Protein AF-W2TMF8-F1 (afdb_monomer_lite)

Sequence (78 aa):
MAVDAVDNGNGVGHPMCRGRPPPGGALWCSLCAVAVNNAKEAWKTHLTENCYNNPRRSGPEMELDPKPDETNPEKSVR

Radius of gyration: 19.31 Å; chains: 1; bounding box: 52×33×53 Å

Secondary structure (DSSP, 8-state):
----HHHHHTT---TTTTT-PPGGGEEE-TTT--EEESSHHHHHHIIIII-TT-TTTTSPP-----------------

pLDDT: mean 71.06, std 16.8, range [43.66, 93.81]

Organism: Necator americanus (NCBI:txid51031)

Foldseek 3Di:
DDDDVVCVVQQVLAPVCVPPHAPDCFHADNQARDTFHPDPVRVVCCQQPNRPRNPCNVPPDPPDPPDPPPDDDDDDDD

Structure (mmCIF, N/CA/C/O backbone):
data_AF-W2TMF8-F1
#
_entry.id   AF-W2TMF8-F1
#
loop_
_atom_site.group_PDB
_atom_site.id
_atom_site.type_symbol
_atom_site.label_atom_id
_atom_site.label_alt_id
_atom_site.label_comp_id
_atom_site.label_asym_id
_atom_site.label_entity_id
_atom_site.label_seq_id
_atom_site.pdbx_PDB_ins_code
_atom_site.Cartn_x
_atom_site.Cartn_y
_atom_site.Cartn_z
_atom_site.occupancy
_atom_site.B_iso_or_equiv
_atom_site.auth_seq_id
_atom_site.auth_comp_id
_atom_site.auth_asym_id
_atom_site.auth_atom_id
_atom_site.pdbx_PDB_model_num
ATOM 1 N N . MET A 1 1 ? -2.869 -1.743 -24.887 1.00 46.88 1 MET A N 1
ATOM 2 C CA . MET A 1 1 ? -2.591 -2.915 -24.029 1.00 46.88 1 MET A CA 1
ATOM 3 C C . MET A 1 1 ? -3.887 -3.261 -23.317 1.00 46.88 1 MET A C 1
ATOM 5 O O . MET A 1 1 ? -4.357 -2.427 -22.555 1.00 46.88 1 MET A O 1
ATOM 9 N N . ALA A 1 2 ? -4.518 -4.384 -23.663 1.00 43.66 2 ALA A N 1
ATOM 10 C CA . ALA A 1 2 ? -5.820 -4.773 -23.118 1.00 43.66 2 ALA A CA 1
ATOM 11 C C . ALA A 1 2 ? -5.666 -5.295 -21.680 1.00 43.66 2 ALA A C 1
ATOM 13 O O . ALA A 1 2 ? -4.648 -5.901 -21.355 1.00 43.66 2 ALA A O 1
ATOM 14 N N . VAL A 1 3 ? -6.635 -4.994 -20.818 1.00 48.97 3 VAL A N 1
ATOM 15 C CA . VAL A 1 3 ? -6.748 -5.576 -19.477 1.00 48.97 3 VAL A CA 1
ATOM 16 C C . VAL A 1 3 ? -7.451 -6.924 -19.619 1.00 48.97 3 VAL A C 1
ATOM 18 O O . VAL A 1 3 ? -8.604 -6.975 -20.038 1.00 48.97 3 VAL A O 1
ATOM 21 N N . ASP A 1 4 ? -6.753 -8.024 -19.351 1.00 52.72 4 ASP A N 1
ATOM 22 C CA . ASP A 1 4 ? -7.376 -9.346 -19.359 1.00 52.72 4 ASP A CA 1
ATOM 23 C C . ASP A 1 4 ? -8.368 -9.454 -18.191 1.00 52.72 4 ASP A C 1
ATOM 25 O O . ASP A 1 4 ? -8.092 -9.015 -17.075 1.00 52.72 4 ASP A O 1
ATOM 29 N N . ALA A 1 5 ? -9.540 -10.048 -18.429 1.00 51.34 5 ALA A N 1
ATOM 30 C CA . ALA A 1 5 ? -10.616 -10.141 -17.433 1.00 51.34 5 ALA A CA 1
ATOM 31 C C . ALA A 1 5 ? -10.187 -10.850 -16.128 1.00 51.34 5 ALA A C 1
ATOM 33 O O . ALA A 1 5 ? -10.740 -10.582 -15.062 1.00 51.34 5 ALA A O 1
ATOM 34 N N . VAL A 1 6 ? -9.164 -11.710 -16.202 1.00 51.19 6 VAL A N 1
ATOM 35 C CA . VAL A 1 6 ? -8.544 -12.379 -15.047 1.00 51.19 6 VAL A CA 1
ATOM 36 C C . VAL A 1 6 ? -7.759 -11.410 -14.150 1.00 51.19 6 VAL A C 1
ATOM 38 O O . VAL A 1 6 ? -7.773 -11.542 -12.930 1.00 51.19 6 VAL A O 1
ATOM 41 N N . ASP A 1 7 ? -7.130 -10.395 -14.741 1.00 50.59 7 ASP A N 1
ATOM 42 C CA . ASP A 1 7 ? -6.349 -9.360 -14.052 1.00 50.59 7 ASP A CA 1
ATOM 43 C C . ASP A 1 7 ? -7.293 -8.436 -13.254 1.00 50.59 7 ASP A C 1
ATOM 45 O O . ASP A 1 7 ? -7.007 -8.054 -12.117 1.00 50.59 7 ASP A O 1
ATOM 49 N N . ASN A 1 8 ? -8.486 -8.177 -13.811 1.00 51.09 8 ASN A N 1
ATOM 50 C CA . ASN A 1 8 ? -9.545 -7.385 -13.181 1.00 51.09 8 ASN A CA 1
ATOM 51 C C . ASN A 1 8 ? -10.248 -8.130 -12.028 1.00 51.09 8 ASN A C 1
ATOM 53 O O . ASN A 1 8 ? -10.572 -7.519 -11.012 1.00 51.09 8 ASN A O 1
ATOM 57 N N . GLY A 1 9 ? -10.451 -9.449 -12.153 1.00 49.81 9 GLY A N 1
ATOM 58 C CA . GLY A 1 9 ? -11.075 -10.277 -11.108 1.00 49.81 9 GLY A CA 1
ATOM 59 C C . GLY A 1 9 ? -10.209 -10.466 -9.857 1.00 49.81 9 GLY A C 1
ATOM 60 O O . GLY A 1 9 ? -10.739 -10.612 -8.759 1.00 49.81 9 GLY A O 1
ATOM 61 N N . ASN A 1 10 ? -8.882 -10.395 -10.008 1.00 52.12 10 ASN A N 1
ATOM 62 C CA . ASN A 1 10 ? -7.919 -10.554 -8.914 1.00 52.12 10 ASN A CA 1
ATOM 63 C C . ASN A 1 10 ? -7.378 -9.219 -8.358 1.00 52.12 10 ASN A C 1
ATOM 65 O O . ASN A 1 10 ? -6.456 -9.231 -7.541 1.00 52.12 10 ASN A O 1
ATOM 69 N N . GLY A 1 11 ? -7.918 -8.070 -8.788 1.00 52.62 11 GLY A N 1
ATOM 70 C CA . GLY A 1 11 ? -7.478 -6.749 -8.320 1.00 52.62 11 GLY A CA 1
ATOM 71 C C . GLY A 1 11 ? -6.053 -6.373 -8.748 1.00 52.62 11 GLY A C 1
ATOM 72 O O . GLY A 1 11 ? -5.408 -5.544 -8.106 1.00 52.62 11 GLY A O 1
ATOM 73 N N . VAL A 1 12 ? -5.537 -6.972 -9.824 1.00 57.81 12 VAL A N 1
ATOM 74 C CA . VAL A 1 12 ? -4.143 -6.822 -10.265 1.00 57.81 12 VAL A CA 1
ATOM 75 C C . VAL A 1 12 ? -4.011 -5.617 -11.202 1.00 57.81 12 VAL A C 1
ATOM 77 O O . VAL A 1 12 ? -3.491 -5.706 -12.298 1.00 57.81 12 VAL A O 1
ATOM 80 N N . GLY A 1 13 ? -4.448 -4.433 -10.771 1.00 56.78 13 GLY A N 1
ATOM 81 C CA . GLY A 1 13 ? -4.390 -3.215 -11.596 1.00 56.78 13 GLY A CA 1
ATOM 82 C C . GLY A 1 13 ? -2.979 -2.665 -11.877 1.00 56.78 13 GLY A C 1
ATOM 83 O O . GLY A 1 13 ? -2.860 -1.563 -12.411 1.00 56.78 13 GLY A O 1
ATOM 84 N N . HIS A 1 14 ? -1.905 -3.367 -11.491 1.00 59.88 14 HIS A N 1
ATOM 85 C CA . HIS A 1 14 ? -0.537 -2.846 -11.539 1.00 59.88 14 HIS A CA 1
ATOM 86 C C . HIS A 1 14 ? 0.305 -3.478 -12.674 1.00 59.88 14 HIS A C 1
ATOM 88 O O . HIS A 1 14 ? 0.493 -4.697 -12.683 1.00 59.88 14 HIS A O 1
ATOM 94 N N . PRO A 1 15 ? 0.900 -2.684 -13.595 1.00 60.12 15 PRO A N 1
ATOM 95 C CA . PRO A 1 15 ? 1.569 -3.184 -14.806 1.00 60.12 15 PRO A CA 1
ATOM 96 C C . PRO A 1 15 ? 2.716 -4.174 -14.561 1.00 60.12 15 PRO A C 1
ATOM 98 O O . PRO A 1 15 ? 2.912 -5.081 -15.365 1.00 60.12 15 PRO A O 1
ATOM 101 N N . MET A 1 16 ? 3.463 -4.014 -13.460 1.00 60.97 16 MET A N 1
ATOM 102 C CA . MET A 1 16 ? 4.579 -4.902 -13.084 1.00 60.97 16 MET A CA 1
ATOM 103 C C . MET A 1 16 ? 4.135 -6.163 -12.328 1.00 60.97 16 MET A C 1
ATOM 105 O O . MET A 1 16 ? 4.927 -7.085 -12.157 1.00 60.97 16 MET A O 1
ATOM 109 N N . CYS A 1 17 ? 2.883 -6.210 -11.869 1.00 64.69 17 CYS A N 1
ATOM 110 C CA . CYS A 1 17 ? 2.330 -7.330 -11.105 1.00 64.69 17 CYS A CA 1
ATOM 111 C C . CYS A 1 17 ? 1.425 -8.231 -11.959 1.00 64.69 17 CYS A C 1
ATOM 113 O O . CYS A 1 17 ? 0.915 -9.228 -11.450 1.00 64.69 17 CYS A O 1
ATOM 115 N N . ARG A 1 18 ? 1.251 -7.903 -13.248 1.00 63.47 18 ARG A N 1
ATOM 116 C CA . ARG A 1 18 ? 0.453 -8.671 -14.212 1.00 63.47 18 ARG A CA 1
ATOM 117 C C . ARG A 1 18 ? 0.817 -10.153 -14.168 1.00 63.47 18 ARG A C 1
ATOM 119 O O . ARG A 1 18 ? 1.968 -10.532 -14.384 1.00 63.47 18 ARG A O 1
ATOM 126 N N . GLY A 1 19 ? -0.174 -10.985 -13.856 1.00 66.38 19 GLY A N 1
ATOM 127 C CA . GLY A 1 19 ? -0.036 -12.442 -13.789 1.00 66.38 19 GLY A CA 1
ATOM 128 C C . GLY A 1 19 ? 0.660 -13.010 -12.542 1.00 66.38 19 GLY A C 1
ATOM 129 O O . GLY A 1 19 ? 0.746 -14.233 -12.430 1.00 66.38 19 GLY A O 1
ATOM 130 N N . ARG A 1 20 ? 1.132 -12.188 -11.586 1.00 72.12 20 ARG A N 1
ATOM 131 C CA . ARG A 1 20 ? 1.654 -12.686 -10.298 1.00 72.12 20 ARG A CA 1
ATOM 132 C C . ARG A 1 20 ? 0.665 -12.440 -9.156 1.00 72.12 20 ARG A C 1
ATOM 134 O O . ARG A 1 20 ? 0.430 -11.283 -8.793 1.00 72.12 20 ARG A O 1
ATOM 141 N N . PRO A 1 21 ? 0.129 -13.508 -8.534 1.00 72.88 21 PRO A N 1
ATOM 142 C CA . PRO A 1 21 ? -0.706 -13.340 -7.362 1.00 72.88 21 PRO A CA 1
ATOM 143 C C . PRO A 1 21 ? 0.135 -12.781 -6.202 1.00 72.88 21 PRO A C 1
ATOM 145 O O . PRO A 1 21 ? 1.298 -13.169 -6.038 1.00 72.88 21 PRO A O 1
ATOM 148 N N . PRO A 1 22 ? -0.427 -11.871 -5.395 1.00 77.38 22 PRO A N 1
ATOM 149 C CA . PRO A 1 22 ? 0.203 -11.447 -4.153 1.00 77.38 22 PRO A CA 1
ATOM 150 C C . PRO A 1 22 ? 0.358 -12.645 -3.189 1.00 77.38 22 PRO A C 1
ATOM 152 O O . PRO A 1 22 ? -0.471 -13.560 -3.190 1.00 77.38 22 PRO A O 1
ATOM 155 N N . PRO A 1 23 ? 1.419 -12.677 -2.366 1.00 82.62 23 PRO A N 1
ATOM 156 C CA . PRO A 1 23 ? 1.665 -13.777 -1.439 1.00 82.62 23 PRO A CA 1
ATOM 157 C C . PRO A 1 23 ? 0.594 -13.847 -0.340 1.00 82.62 23 PRO A C 1
ATOM 159 O O . PRO A 1 23 ? 0.182 -12.825 0.200 1.00 82.62 23 PRO A O 1
ATOM 162 N N . GLY A 1 24 ? 0.178 -15.061 0.035 1.00 83.19 24 GLY A N 1
ATOM 163 C CA . GLY A 1 24 ? -0.510 -15.327 1.308 1.00 83.19 24 GLY A CA 1
ATOM 164 C C . GLY A 1 24 ? -1.796 -14.533 1.574 1.00 83.19 24 GLY A C 1
ATOM 165 O O . GLY A 1 24 ? -2.034 -14.154 2.716 1.00 83.19 24 GLY A O 1
ATOM 166 N N . GLY A 1 25 ? -2.608 -14.245 0.550 1.00 80.25 25 GLY A N 1
ATOM 167 C CA . GLY A 1 25 ? -3.857 -13.483 0.715 1.00 80.25 25 GLY A CA 1
ATOM 168 C C . GLY A 1 25 ? -3.663 -11.973 0.906 1.00 80.25 25 GLY A C 1
ATOM 169 O O . GLY A 1 25 ? -4.606 -11.269 1.268 1.00 80.25 25 GLY A O 1
ATOM 170 N N . ALA A 1 26 ? -2.452 -11.465 0.667 1.00 88.69 26 ALA A N 1
ATOM 171 C CA . ALA A 1 26 ? -2.196 -10.039 0.525 1.00 88.69 26 ALA A CA 1
ATOM 172 C C . ALA A 1 26 ? -2.845 -9.477 -0.753 1.00 88.69 26 ALA A C 1
ATOM 174 O O . ALA A 1 26 ? -3.322 -10.216 -1.609 1.00 88.69 26 ALA A O 1
ATOM 175 N N . LEU A 1 27 ? -2.825 -8.157 -0.899 1.00 87.06 27 LEU A N 1
ATOM 176 C CA . LEU A 1 27 ? -3.217 -7.420 -2.094 1.00 87.06 27 LEU A CA 1
ATOM 177 C C . LEU A 1 27 ? -2.075 -6.500 -2.525 1.00 87.06 27 LEU A C 1
ATOM 179 O O . LEU A 1 27 ? -1.287 -6.039 -1.700 1.00 87.06 27 LEU A O 1
ATOM 183 N N . TRP A 1 28 ? -1.977 -6.218 -3.820 1.00 86.88 28 TRP A N 1
ATOM 184 C CA . TRP A 1 28 ? -0.991 -5.267 -4.324 1.00 86.88 28 TRP A CA 1
ATOM 185 C C . TRP A 1 28 ? -1.424 -3.832 -4.026 1.00 86.88 28 TRP A C 1
ATOM 187 O O . TRP A 1 28 ? -2.533 -3.425 -4.374 1.00 86.88 28 TRP A O 1
ATOM 197 N N . CYS A 1 29 ? -0.534 -3.032 -3.439 1.00 88.38 29 CYS A N 1
ATOM 198 C CA . CYS A 1 29 ? -0.724 -1.589 -3.399 1.00 88.38 29 CYS A CA 1
ATOM 199 C C . CYS A 1 29 ? -0.655 -1.016 -4.821 1.00 88.38 29 CYS A C 1
ATOM 201 O O . CYS A 1 29 ? 0.375 -1.116 -5.487 1.00 88.38 29 CYS A O 1
ATOM 203 N N . SER A 1 30 ? -1.732 -0.369 -5.271 1.00 85.25 30 SER A N 1
ATOM 204 C CA . SER A 1 30 ? -1.823 0.254 -6.600 1.00 85.25 30 SER A CA 1
ATOM 205 C C . SER A 1 30 ? -0.877 1.442 -6.788 1.00 85.25 30 SER A C 1
ATOM 207 O O . SER A 1 30 ? -0.589 1.816 -7.921 1.00 85.25 30 SER A O 1
ATOM 209 N N . LEU A 1 31 ? -0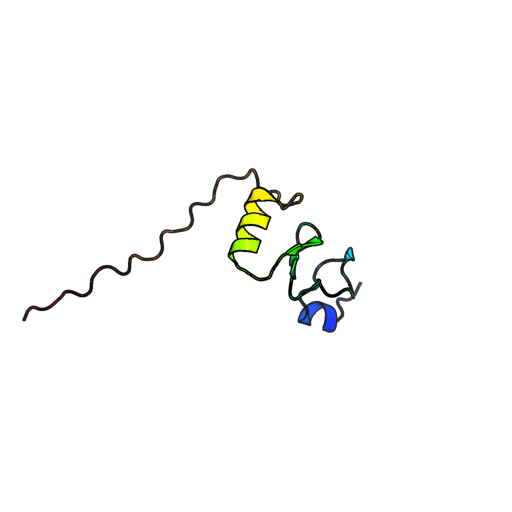.381 2.021 -5.692 1.00 87.25 31 LEU A N 1
ATOM 210 C CA . LEU A 1 31 ? 0.553 3.141 -5.725 1.00 87.25 31 LEU A CA 1
ATOM 211 C C . LEU A 1 31 ? 1.999 2.658 -5.861 1.00 87.25 31 LEU A C 1
ATOM 213 O O . LEU A 1 31 ? 2.757 3.229 -6.634 1.00 87.25 31 LEU A O 1
ATOM 217 N N . CYS A 1 32 ? 2.401 1.631 -5.107 1.00 88.25 32 CYS A N 1
ATOM 218 C CA . CYS A 1 32 ? 3.817 1.285 -4.938 1.00 88.25 32 CYS A CA 1
ATOM 219 C C . CYS A 1 32 ? 4.167 -0.194 -5.181 1.00 88.25 32 CYS A C 1
ATOM 221 O O . CYS A 1 32 ? 5.302 -0.600 -4.939 1.00 88.25 32 CYS A O 1
ATOM 223 N N . ALA A 1 33 ? 3.220 -1.013 -5.645 1.00 85.62 33 ALA A N 1
ATOM 224 C CA . ALA A 1 33 ? 3.436 -2.419 -6.004 1.00 85.62 33 ALA A CA 1
ATOM 225 C C . ALA A 1 33 ? 3.954 -3.330 -4.875 1.00 85.62 33 ALA A C 1
ATOM 227 O O . ALA A 1 33 ? 4.425 -4.432 -5.137 1.00 85.62 33 ALA A O 1
ATOM 228 N N . VAL A 1 34 ? 3.877 -2.889 -3.618 1.00 88.50 34 VAL A N 1
ATOM 229 C CA . VAL A 1 34 ? 4.188 -3.712 -2.443 1.00 88.50 34 VAL A CA 1
ATOM 230 C C . VAL A 1 34 ? 2.964 -4.550 -2.086 1.00 88.50 34 VAL A C 1
ATOM 232 O O . VAL A 1 34 ? 1.836 -4.060 -2.151 1.00 88.50 34 VAL A O 1
ATOM 235 N N . ALA A 1 35 ? 3.173 -5.815 -1.720 1.00 90.56 35 ALA A N 1
ATOM 236 C CA 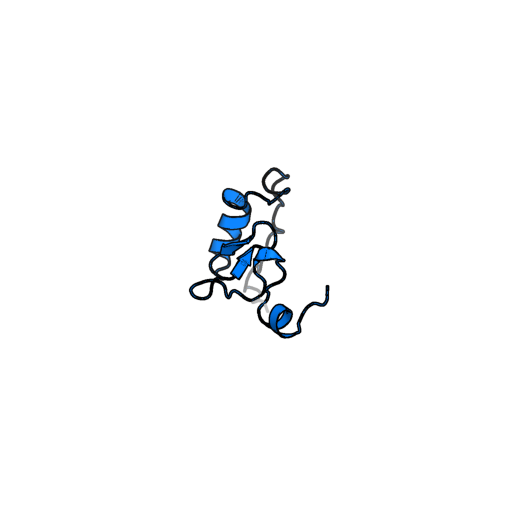. ALA A 1 35 ? 2.109 -6.674 -1.216 1.00 90.56 35 ALA A CA 1
ATOM 237 C C . ALA A 1 35 ? 1.757 -6.277 0.225 1.00 90.56 35 ALA A C 1
ATOM 239 O O . ALA A 1 35 ? 2.631 -6.224 1.089 1.00 90.56 35 ALA A O 1
ATOM 240 N N . VAL A 1 36 ? 0.478 -6.018 0.482 1.00 91.19 36 VAL A N 1
ATOM 241 C CA . VAL A 1 36 ? -0.050 -5.578 1.778 1.00 91.19 36 VAL A CA 1
ATOM 242 C C . VAL A 1 36 ? -1.109 -6.567 2.238 1.00 91.19 36 VAL A C 1
ATOM 244 O O . VAL A 1 36 ? -1.963 -6.976 1.457 1.00 91.19 36 VAL A O 1
ATOM 247 N N . ASN A 1 37 ? -1.070 -6.967 3.506 1.00 92.69 37 ASN A N 1
ATOM 248 C CA . ASN A 1 37 ? -2.121 -7.801 4.085 1.00 92.69 37 ASN A CA 1
ATOM 249 C C . ASN A 1 37 ? -3.506 -7.145 3.879 1.00 92.69 37 ASN A C 1
ATOM 251 O O . ASN A 1 37 ? -3.642 -5.934 4.038 1.00 92.69 37 ASN A O 1
ATOM 255 N N . ASN A 1 38 ? -4.537 -7.931 3.548 1.00 88.75 38 ASN A N 1
ATOM 256 C CA . ASN A 1 38 ? -5.888 -7.423 3.272 1.00 88.75 38 ASN A CA 1
ATOM 257 C C . ASN A 1 38 ? -6.651 -6.898 4.518 1.00 88.75 38 ASN A C 1
ATOM 259 O O . ASN A 1 38 ? -7.829 -6.557 4.447 1.00 88.75 38 ASN A O 1
ATOM 263 N N . ALA A 1 39 ? -6.007 -6.823 5.682 1.00 91.62 39 ALA A N 1
ATOM 264 C CA . ALA A 1 39 ? -6.562 -6.193 6.870 1.00 91.62 39 ALA A CA 1
ATOM 265 C C . ALA A 1 39 ? -6.574 -4.659 6.749 1.00 91.62 39 ALA A C 1
ATOM 267 O O . ALA A 1 39 ? -5.595 -4.034 6.336 1.00 91.62 39 ALA A O 1
ATOM 268 N N . LYS A 1 40 ? -7.667 -4.029 7.199 1.00 88.62 40 LYS A N 1
ATOM 269 C CA . LYS A 1 40 ? -7.828 -2.563 7.193 1.00 88.62 40 LYS A CA 1
ATOM 270 C C . LYS A 1 40 ? -6.694 -1.840 7.926 1.00 88.62 40 LYS A C 1
ATOM 272 O O . LYS A 1 40 ? -6.226 -0.805 7.461 1.00 88.62 40 LYS A O 1
ATOM 277 N N . GLU A 1 41 ? -6.248 -2.382 9.055 1.00 91.06 41 GLU A N 1
ATOM 278 C CA . GLU A 1 41 ? -5.154 -1.804 9.843 1.00 91.06 41 GLU A CA 1
ATOM 279 C C . GLU A 1 41 ? -3.820 -1.861 9.095 1.00 91.06 41 GLU A C 1
ATOM 281 O O . G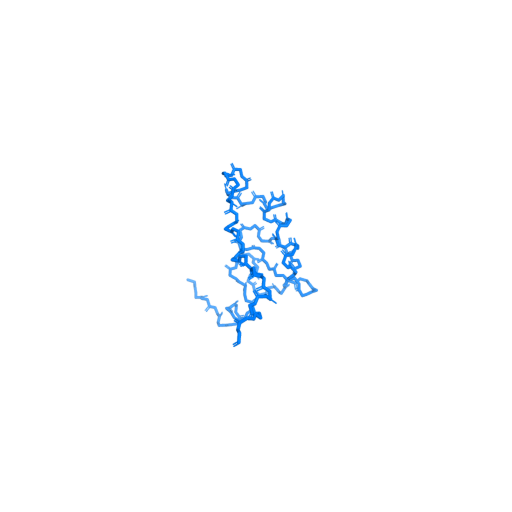LU A 1 41 ? -3.110 -0.861 9.045 1.00 91.06 41 GLU A O 1
ATOM 286 N N . ALA A 1 42 ? -3.528 -2.975 8.414 1.00 92.56 42 ALA A N 1
ATOM 287 C CA . ALA A 1 42 ? -2.328 -3.107 7.591 1.00 92.56 42 ALA A CA 1
ATOM 288 C C . ALA A 1 42 ? -2.312 -2.089 6.441 1.00 92.56 42 ALA A C 1
ATOM 290 O O . ALA A 1 42 ? -1.279 -1.477 6.169 1.00 92.56 42 ALA A O 1
ATOM 291 N N . TRP A 1 43 ? -3.464 -1.852 5.807 1.00 92.31 43 TRP A N 1
ATOM 292 C CA . TRP A 1 43 ? -3.609 -0.811 4.790 1.00 92.31 43 TRP A CA 1
ATOM 293 C C . TRP A 1 43 ? -3.454 0.600 5.347 1.00 92.31 43 TRP A C 1
ATOM 295 O O . TRP A 1 43 ? -2.808 1.425 4.701 1.00 92.31 43 TRP A O 1
ATOM 305 N N . LYS A 1 44 ? -3.995 0.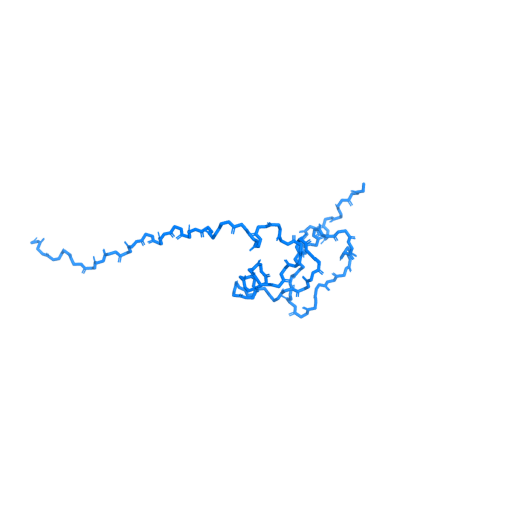880 6.540 1.00 90.06 44 LYS A N 1
ATOM 306 C CA . LYS A 1 44 ? -3.812 2.174 7.208 1.00 90.06 44 LYS A CA 1
ATOM 307 C C . LYS A 1 44 ? -2.324 2.444 7.425 1.00 90.06 44 LYS A C 1
ATOM 309 O O . LYS A 1 44 ? -1.812 3.407 6.867 1.00 90.06 44 LYS A O 1
ATOM 314 N N . THR A 1 45 ? -1.631 1.550 8.131 1.00 92.31 45 THR A N 1
ATOM 315 C CA . THR A 1 45 ? -0.190 1.665 8.398 1.00 92.31 45 THR A CA 1
ATOM 316 C C . THR A 1 45 ? 0.623 1.734 7.106 1.00 92.31 45 THR A C 1
ATOM 318 O O . THR A 1 45 ? 1.556 2.527 6.988 1.00 92.31 45 THR A O 1
ATOM 321 N N . HIS A 1 46 ? 0.267 0.942 6.089 1.00 93.81 46 HIS A N 1
ATOM 322 C CA . HIS A 1 46 ? 0.934 1.023 4.797 1.00 93.81 46 HIS A CA 1
ATOM 323 C C . HIS A 1 46 ? 0.797 2.415 4.171 1.00 93.81 46 HIS A C 1
ATOM 325 O O . HIS A 1 46 ? 1.803 3.003 3.786 1.00 93.81 46 HIS A O 1
ATOM 331 N N . LEU A 1 47 ? -0.416 2.959 4.076 1.00 90.19 47 LEU A N 1
ATOM 332 C CA . LEU A 1 47 ? -0.661 4.234 3.401 1.00 90.19 47 LEU A CA 1
ATOM 333 C C . LEU A 1 47 ? -0.100 5.436 4.174 1.00 90.19 47 LEU A C 1
ATOM 335 O O . LEU A 1 47 ? 0.344 6.387 3.530 1.00 90.19 47 LEU A O 1
ATOM 339 N N . THR A 1 48 ? -0.077 5.399 5.507 1.00 89.00 48 THR A N 1
ATOM 340 C CA . THR A 1 48 ? 0.412 6.515 6.334 1.00 89.00 48 THR A CA 1
ATOM 341 C C . THR A 1 48 ? 1.923 6.495 6.548 1.00 89.00 48 THR A C 1
ATOM 343 O O . THR A 1 48 ? 2.543 7.552 6.575 1.00 89.00 48 THR A O 1
ATOM 346 N N . GLU A 1 49 ? 2.547 5.320 6.651 1.00 89.56 49 GLU A N 1
ATOM 347 C CA . GLU A 1 49 ? 3.958 5.217 7.056 1.00 89.56 49 GLU A CA 1
ATOM 348 C C . GLU A 1 49 ? 4.840 4.644 5.938 1.00 89.56 49 GLU A C 1
ATOM 350 O O . GLU A 1 49 ?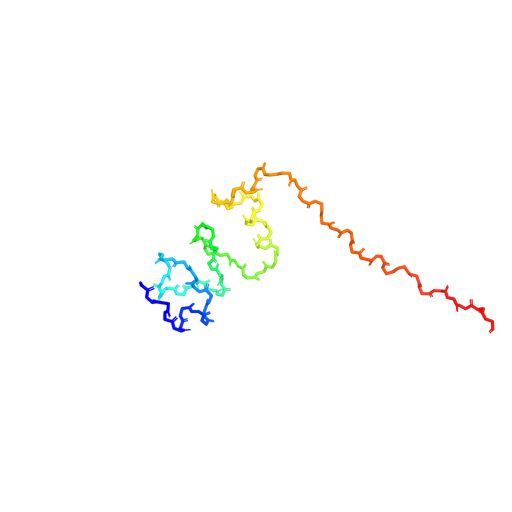 5.883 5.211 5.600 1.00 89.56 49 GLU A O 1
ATOM 355 N N . ASN A 1 50 ? 4.401 3.563 5.286 1.00 90.94 50 ASN A N 1
ATOM 356 C CA . ASN A 1 50 ? 5.290 2.717 4.477 1.00 90.94 50 ASN A CA 1
ATOM 357 C C . ASN A 1 50 ? 5.192 2.922 2.954 1.00 90.94 50 ASN A C 1
ATOM 359 O O . ASN A 1 50 ? 6.087 2.509 2.215 1.00 90.94 50 ASN A O 1
ATOM 363 N N . CYS A 1 51 ? 4.122 3.535 2.450 1.00 91.75 51 CYS A N 1
ATOM 364 C CA . CYS A 1 51 ? 3.885 3.667 1.016 1.00 91.75 51 CYS A CA 1
ATOM 365 C C . CYS A 1 51 ? 4.773 4.764 0.417 1.00 91.75 51 CYS A C 1
ATOM 367 O O . CYS A 1 51 ? 4.439 5.949 0.453 1.00 91.75 51 CYS A O 1
ATOM 369 N N . TYR A 1 52 ? 5.892 4.361 -0.188 1.00 89.19 52 TYR A N 1
ATOM 370 C CA . TYR A 1 52 ? 6.876 5.279 -0.772 1.00 89.19 52 TYR A CA 1
ATOM 371 C C . TYR A 1 52 ? 6.364 6.059 -1.993 1.00 89.19 52 TYR A C 1
ATOM 373 O O . TYR A 1 52 ? 6.955 7.071 -2.351 1.00 89.19 52 TYR A O 1
ATOM 381 N N . ASN A 1 53 ? 5.267 5.614 -2.615 1.00 89.88 53 ASN A N 1
ATOM 382 C CA . ASN A 1 53 ? 4.623 6.310 -3.731 1.00 89.88 53 ASN A CA 1
ATOM 383 C C . ASN A 1 53 ? 3.245 6.883 -3.354 1.00 89.88 53 ASN A C 1
ATOM 385 O O . ASN A 1 53 ? 2.389 7.054 -4.218 1.00 89.88 53 ASN A O 1
ATOM 389 N N . ASN A 1 54 ? 2.988 7.135 -2.061 1.00 90.94 54 ASN A N 1
ATOM 390 C CA . ASN A 1 54 ? 1.794 7.868 -1.638 1.00 90.94 54 ASN A CA 1
ATOM 391 C C . ASN A 1 54 ? 2.085 9.383 -1.611 1.00 90.94 54 ASN A C 1
ATOM 393 O O . ASN A 1 54 ? 2.669 9.864 -0.638 1.00 90.94 54 ASN A O 1
ATOM 397 N N . PRO A 1 55 ? 1.642 10.168 -2.614 1.00 84.19 55 PRO A N 1
ATOM 398 C CA . PRO A 1 55 ? 1.883 11.613 -2.649 1.00 84.19 55 PRO A CA 1
ATOM 399 C C . PRO A 1 55 ? 1.134 12.367 -1.542 1.00 84.19 55 PRO A C 1
ATOM 401 O O . PRO A 1 55 ? 1.493 13.494 -1.216 1.00 84.19 55 PRO A O 1
ATOM 404 N N . ARG A 1 56 ? 0.104 11.753 -0.941 1.00 84.00 56 ARG A N 1
ATOM 405 C CA . ARG A 1 56 ? -0.649 12.327 0.180 1.00 84.00 56 ARG A CA 1
ATOM 406 C C . ARG A 1 56 ? -0.068 11.967 1.544 1.00 84.00 56 ARG A C 1
ATOM 408 O O . ARG A 1 56 ? -0.622 12.403 2.542 1.00 84.00 56 ARG A O 1
ATOM 415 N N . ARG A 1 57 ? 1.039 11.215 1.612 1.00 77.06 57 ARG A N 1
ATOM 416 C CA . ARG A 1 57 ? 1.679 10.873 2.894 1.00 77.06 57 ARG A CA 1
ATOM 417 C C . ARG A 1 57 ? 2.140 12.116 3.663 1.00 77.06 57 ARG A C 1
ATOM 419 O O . ARG A 1 57 ? 2.101 12.124 4.882 1.00 77.06 57 ARG A O 1
ATOM 426 N N . SER A 1 58 ? 2.543 13.158 2.940 1.00 68.44 58 SER A N 1
ATOM 427 C CA . SER A 1 58 ? 2.909 14.466 3.502 1.00 68.44 58 SER A CA 1
ATOM 428 C C . SER A 1 58 ? 1.783 15.503 3.387 1.00 68.44 58 SER A C 1
ATOM 430 O O . SER A 1 58 ? 2.031 16.693 3.561 1.00 68.44 58 SER A O 1
ATOM 432 N N . GLY A 1 59 ? 0.575 15.081 2.999 1.00 65.62 59 GLY A N 1
ATOM 433 C CA . GLY A 1 59 ? -0.585 15.963 2.897 1.00 65.62 59 GLY A CA 1
ATOM 434 C C . GLY A 1 59 ? -1.161 16.303 4.275 1.00 65.62 59 GLY A C 1
ATOM 435 O O . GLY A 1 59 ? -0.807 15.648 5.255 1.00 65.62 59 GLY A O 1
ATOM 436 N N . PRO A 1 60 ? -2.046 17.313 4.370 1.00 65.69 60 PRO A N 1
ATOM 437 C CA . PRO A 1 60 ? -2.775 17.569 5.608 1.00 65.69 60 PRO A CA 1
ATOM 438 C C . PRO A 1 60 ? -3.523 16.298 6.029 1.00 65.69 60 PRO A C 1
ATOM 440 O O . PRO A 1 60 ? -4.147 15.644 5.189 1.00 65.69 60 PRO A O 1
ATOM 443 N N . GLU A 1 61 ? -3.424 15.946 7.314 1.00 62.25 61 GLU A N 1
ATOM 444 C CA . GLU A 1 61 ? -4.181 14.842 7.904 1.00 62.25 61 GLU A CA 1
ATOM 445 C C . GLU A 1 61 ? -5.666 15.081 7.602 1.00 62.25 61 GLU A C 1
ATOM 447 O O . GLU A 1 61 ? -6.228 16.109 7.980 1.00 62.25 61 GLU A O 1
ATOM 452 N N . MET A 1 62 ? -6.287 14.173 6.846 1.00 58.78 62 MET A N 1
ATOM 453 C CA . MET A 1 62 ? -7.712 14.273 6.563 1.00 58.78 62 MET A CA 1
ATOM 454 C C . MET A 1 62 ? -8.443 13.884 7.843 1.00 58.78 62 MET A C 1
ATOM 456 O O . MET A 1 62 ? -8.420 12.714 8.230 1.00 58.78 62 MET A O 1
ATOM 460 N N . GLU A 1 63 ? -9.041 14.867 8.516 1.00 60.34 63 GLU A N 1
ATOM 461 C CA . GLU A 1 63 ? -9.931 14.627 9.648 1.00 60.34 63 GLU A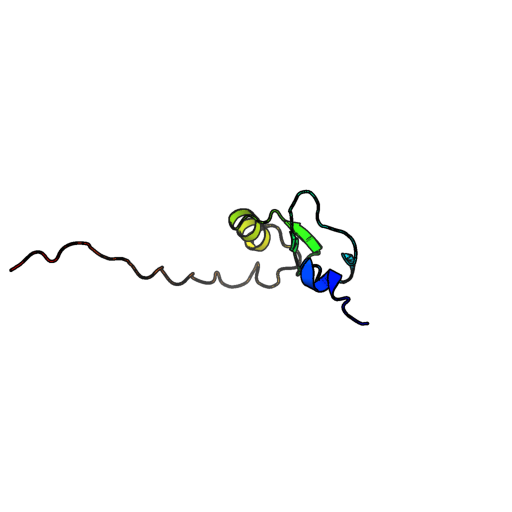 CA 1
ATOM 462 C C . GLU A 1 63 ? -11.023 13.666 9.175 1.00 60.34 63 GLU A C 1
ATOM 464 O O . GLU A 1 63 ? -11.824 13.984 8.297 1.00 60.34 63 GLU A O 1
ATOM 469 N N . LEU A 1 64 ? -10.985 12.432 9.681 1.00 59.28 64 LEU A N 1
ATOM 470 C CA . LEU A 1 64 ? -12.040 11.466 9.425 1.00 59.28 64 LEU A CA 1
ATOM 471 C C . LEU A 1 64 ? -13.293 12.031 10.078 1.00 59.28 64 LEU A C 1
ATOM 473 O O . LEU A 1 64 ? -13.285 12.220 11.297 1.00 59.28 64 LEU A O 1
ATOM 477 N N . ASP A 1 65 ? -14.332 12.292 9.279 1.00 52.41 65 ASP A N 1
ATOM 478 C CA . ASP A 1 65 ? -15.625 12.728 9.792 1.00 52.41 65 ASP A CA 1
ATOM 479 C C . ASP A 1 65 ? -15.982 11.878 11.018 1.00 52.41 65 ASP A C 1
ATOM 481 O O . ASP A 1 65 ? -15.943 10.636 10.936 1.00 52.41 65 ASP A O 1
ATOM 485 N N . PRO A 1 66 ? -16.264 12.507 12.174 1.00 53.72 66 PRO A N 1
ATOM 486 C CA . PRO A 1 66 ? -16.674 11.762 13.344 1.00 53.72 66 PRO A CA 1
ATOM 487 C C . PRO A 1 66 ? -17.873 10.911 12.934 1.00 53.72 66 PRO A C 1
ATOM 489 O O . PRO A 1 66 ? -18.822 11.402 12.316 1.00 53.72 66 PRO A O 1
ATOM 492 N N . LYS A 1 67 ? -17.795 9.607 13.237 1.00 59.97 67 LYS A N 1
ATOM 493 C CA . LYS A 1 67 ? -18.939 8.696 13.129 1.00 59.97 67 LYS A CA 1
ATOM 494 C C . LYS A 1 67 ? -20.170 9.426 13.670 1.00 59.97 67 LYS A C 1
ATOM 496 O O . LYS A 1 67 ? -20.026 10.066 14.714 1.00 59.97 67 LYS A O 1
ATOM 501 N N . PRO A 1 68 ? -21.341 9.334 13.010 1.00 52.72 68 PRO A N 1
ATOM 502 C CA . PRO A 1 68 ? -22.560 9.823 13.622 1.00 52.72 68 PRO A CA 1
ATOM 503 C C . PRO A 1 68 ? -22.655 9.159 14.991 1.00 52.72 68 PRO A C 1
ATOM 505 O O . PRO A 1 68 ? -22.644 7.935 15.114 1.00 52.72 68 PRO A O 1
ATOM 508 N N . ASP A 1 69 ? -22.592 10.009 16.001 1.00 50.81 69 ASP A N 1
ATOM 509 C CA . ASP A 1 69 ? -22.725 9.670 17.397 1.00 50.81 69 ASP A CA 1
ATOM 510 C C . ASP A 1 69 ? -24.088 8.984 17.553 1.00 50.81 69 ASP A C 1
ATOM 512 O O . ASP A 1 69 ? -25.136 9.612 17.406 1.00 50.81 69 ASP A O 1
ATOM 516 N N . GLU A 1 70 ? -24.085 7.664 17.747 1.00 58.16 70 GLU A N 1
ATOM 517 C CA . GLU A 1 70 ? -25.271 6.911 18.155 1.00 58.16 70 GLU A CA 1
ATOM 518 C C . GLU A 1 70 ? -25.558 7.266 19.621 1.00 58.16 70 GLU A C 1
ATOM 520 O O . GLU A 1 70 ? -25.334 6.475 20.540 1.00 58.16 70 GLU A O 1
ATOM 525 N N . THR A 1 71 ? -25.997 8.501 19.867 1.00 51.94 71 THR A N 1
ATOM 526 C CA . THR A 1 71 ? -26.415 8.936 21.192 1.00 51.94 71 THR A CA 1
ATOM 527 C C . THR A 1 71 ? -27.725 8.251 21.574 1.00 51.94 71 THR A C 1
ATOM 529 O O . THR A 1 71 ? -28.793 8.544 21.043 1.00 51.94 71 THR A O 1
ATOM 532 N N . ASN A 1 72 ? -27.609 7.436 22.621 1.00 51.16 72 ASN A N 1
ATOM 533 C CA . ASN A 1 72 ? -28.501 7.413 23.780 1.00 51.16 72 ASN A CA 1
ATOM 534 C C . ASN A 1 72 ? -29.820 6.601 23.684 1.00 51.16 72 ASN A C 1
ATOM 536 O O . ASN A 1 72 ? -30.802 7.060 23.098 1.00 51.16 72 ASN A O 1
ATOM 540 N N . PRO A 1 73 ? -29.909 5.434 24.359 1.00 55.28 73 PRO A N 1
ATOM 541 C CA . PRO A 1 73 ? -31.132 4.649 24.456 1.00 55.28 73 PRO A CA 1
ATOM 542 C C . PRO A 1 73 ? -32.040 5.111 25.608 1.00 55.28 73 PRO A C 1
ATOM 544 O O . PRO A 1 73 ? -32.400 4.285 26.430 1.00 55.28 73 PRO A O 1
ATOM 547 N N . GLU A 1 74 ? -32.457 6.378 25.707 1.00 55.66 74 GLU A N 1
ATOM 548 C CA . GLU A 1 74 ? -33.419 6.776 26.755 1.00 55.66 74 GLU A CA 1
ATOM 549 C C . GLU A 1 74 ? -34.429 7.833 26.286 1.00 55.66 74 GLU A C 1
ATOM 551 O O . GLU A 1 74 ? -34.218 9.041 26.381 1.00 55.66 74 GLU A O 1
ATOM 556 N N . LYS A 1 75 ? -35.607 7.364 25.859 1.00 48.41 75 LYS A N 1
ATOM 557 C CA . LYS A 1 75 ? -36.858 8.100 26.077 1.00 48.41 75 LYS A CA 1
ATOM 558 C C . LYS A 1 75 ? -37.965 7.134 26.496 1.00 48.41 75 LYS A C 1
ATOM 560 O O . LYS A 1 75 ? -38.886 6.829 25.749 1.00 48.41 75 LYS A O 1
ATOM 565 N N . SER A 1 76 ? -37.823 6.641 27.725 1.00 53.91 76 SER A N 1
ATOM 566 C CA . SER A 1 76 ? -38.973 6.431 28.608 1.00 53.91 76 SER A CA 1
ATOM 567 C C . SER A 1 76 ? -39.587 7.802 28.949 1.00 53.91 76 SER A C 1
ATOM 569 O O . SER A 1 76 ? -38.887 8.811 28.869 1.00 53.91 76 SER A O 1
ATOM 571 N N . VAL A 1 77 ? -40.866 7.821 29.348 1.00 54.88 77 VAL A N 1
ATOM 572 C CA . VAL A 1 77 ? -41.839 8.944 29.408 1.00 54.88 77 VAL A CA 1
ATOM 573 C C . VAL A 1 77 ? -42.658 9.022 28.107 1.00 54.88 77 VAL A C 1
ATOM 575 O O . VAL A 1 77 ? -42.176 9.529 27.100 1.00 54.88 77 VAL A O 1
ATOM 578 N N . ARG A 1 78 ? -43.914 8.565 28.055 1.00 45.41 78 ARG A N 1
ATOM 579 C CA . ARG A 1 78 ? -44.957 8.522 29.090 1.00 45.41 78 ARG A CA 1
ATOM 580 C C . ARG A 1 78 ? -46.050 7.531 28.697 1.00 45.41 78 ARG A C 1
ATOM 582 O O . ARG A 1 78 ? -46.306 7.438 27.477 1.00 45.41 78 ARG A O 1
#